Protein AF-A0A7R9JVH3-F1 (afdb_monomer_lite)

Radius of gyration: 16.79 Å; chains: 1; bounding box: 28×32×49 Å

pLDDT: mean 78.57, std 19.51, range [39.22, 97.06]

InterPro domains:
  IPR001478 PDZ domain [PS50106] (30-77)
  IPR036034 PDZ superfamily [G3DSA:2.30.42.10] (18-77)
  IPR036034 PDZ superfamily [SSF50156] (24-77)

Foldseek 3Di:
DDDDDDDPDDPDDFDQDDDPDDRDTDDDDDDDFDQDPPQGSQWDKAAAQVGHDPPPRHRDIDGPGGHVVGRCPPPPD

Structure (mmCIF, N/CA/C/O backbone):
data_AF-A0A7R9JVH3-F1
#
_entry.id   AF-A0A7R9JVH3-F1
#
loop_
_atom_site.group_PDB
_atom_site.id
_atom_site.type_symbol
_atom_site.label_atom_id
_atom_site.label_alt_id
_atom_site.label_comp_id
_atom_site.label_asym_id
_atom_site.label_entity_id
_atom_site.label_seq_id
_atom_site.pdbx_PDB_ins_code
_atom_site.Cartn_x
_atom_site.Cartn_y
_atom_site.Cartn_z
_atom_site.occupancy
_atom_site.B_iso_or_equiv
_atom_site.auth_seq_id
_atom_site.auth_comp_id
_atom_site.auth_asym_id
_atom_site.auth_atom_id
_atom_site.pdbx_PDB_model_num
ATOM 1 N N . MET A 1 1 ? 12.873 13.064 -34.597 1.00 39.22 1 MET A N 1
ATOM 2 C CA . MET A 1 1 ? 11.739 13.237 -33.658 1.00 39.22 1 MET A CA 1
ATOM 3 C C . MET A 1 1 ? 10.666 12.209 -33.997 1.00 39.22 1 MET A C 1
ATOM 5 O O . MET A 1 1 ? 10.230 12.229 -35.141 1.00 39.22 1 MET A O 1
ATOM 9 N N . PRO A 1 2 ? 10.254 11.301 -33.094 1.00 41.16 2 PRO A N 1
ATOM 10 C CA . PRO A 1 2 ? 9.121 10.419 -33.362 1.00 41.16 2 PRO A CA 1
ATOM 11 C C . PRO A 1 2 ? 7.790 11.124 -33.023 1.00 41.16 2 PRO A C 1
ATOM 13 O O . PRO A 1 2 ? 7.767 12.008 -32.160 1.00 41.16 2 PRO A O 1
ATOM 16 N N . PRO A 1 3 ? 6.678 10.777 -33.697 1.00 46.53 3 PRO A N 1
ATOM 17 C CA . PRO A 1 3 ? 5.412 11.486 -33.550 1.00 46.53 3 PRO A CA 1
ATOM 18 C C . PRO A 1 3 ? 4.681 11.087 -32.259 1.00 46.53 3 PRO A C 1
ATOM 20 O O . PRO A 1 3 ? 4.682 9.925 -31.848 1.00 46.53 3 PRO A O 1
ATOM 23 N N . LYS A 1 4 ? 4.014 12.059 -31.624 1.00 47.88 4 LYS A N 1
ATOM 24 C CA . LYS A 1 4 ? 3.199 11.855 -30.417 1.00 47.88 4 LYS A CA 1
ATOM 25 C C . LYS A 1 4 ? 1.897 11.129 -30.780 1.00 47.88 4 LYS A C 1
ATOM 27 O O . LYS A 1 4 ? 0.996 11.730 -31.360 1.00 47.88 4 LYS A O 1
ATOM 32 N N . ARG A 1 5 ? 1.775 9.845 -30.424 1.00 48.28 5 ARG A N 1
ATOM 33 C CA . ARG A 1 5 ? 0.502 9.106 -30.500 1.00 48.28 5 ARG A CA 1
ATOM 34 C C . ARG A 1 5 ? -0.429 9.602 -29.390 1.00 48.28 5 ARG A C 1
ATOM 36 O O . ARG A 1 5 ? -0.119 9.444 -28.213 1.00 48.28 5 ARG A O 1
ATOM 43 N N . LYS 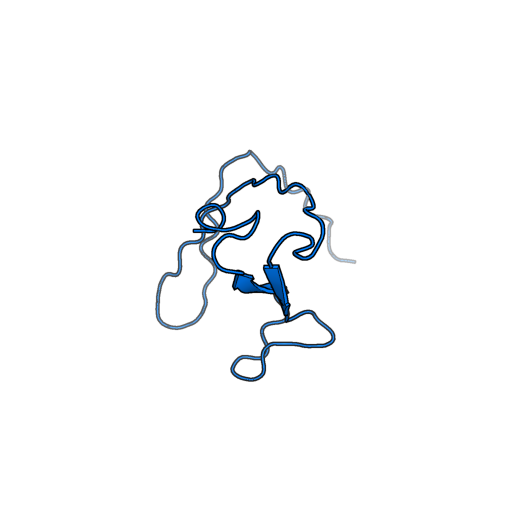A 1 6 ? -1.565 10.204 -29.753 1.00 47.34 6 LYS A N 1
ATOM 44 C CA . LYS A 1 6 ? -2.650 10.496 -28.805 1.00 47.34 6 LYS A CA 1
ATOM 45 C C . LYS A 1 6 ? -3.413 9.200 -28.531 1.00 47.34 6 LYS A C 1
ATOM 47 O O . LYS A 1 6 ? -4.094 8.696 -29.418 1.00 47.34 6 LYS A O 1
ATOM 52 N N . ALA A 1 7 ? -3.278 8.653 -27.327 1.00 53.47 7 ALA A N 1
ATOM 53 C CA . ALA A 1 7 ? -4.072 7.514 -26.884 1.00 53.47 7 ALA A CA 1
ATOM 54 C C . ALA A 1 7 ? -5.384 8.022 -26.268 1.00 53.47 7 ALA A C 1
ATOM 56 O O . ALA A 1 7 ? -5.383 8.619 -25.195 1.00 53.47 7 ALA A O 1
ATOM 57 N N . ASN A 1 8 ? -6.500 7.798 -26.964 1.00 45.34 8 ASN A N 1
ATOM 58 C CA . ASN A 1 8 ? -7.833 7.904 -26.377 1.00 45.34 8 ASN A CA 1
ATOM 59 C C . ASN A 1 8 ? -8.084 6.621 -25.578 1.00 45.34 8 ASN A C 1
ATOM 61 O O . ASN A 1 8 ? -8.361 5.574 -26.163 1.00 45.34 8 ASN A O 1
ATOM 65 N N . VAL A 1 9 ? -7.963 6.688 -24.254 1.00 56.09 9 VAL A N 1
ATOM 66 C CA . VAL A 1 9 ? -8.268 5.556 -23.373 1.00 56.09 9 VAL A CA 1
ATOM 67 C C . VAL A 1 9 ? -9.759 5.607 -23.042 1.00 56.09 9 VAL A C 1
ATOM 69 O O . VAL A 1 9 ? -10.208 6.454 -22.274 1.00 56.09 9 VAL A O 1
ATOM 72 N N . ARG A 1 10 ? -10.544 4.718 -23.661 1.00 46.44 10 ARG A N 1
ATOM 73 C CA . ARG A 1 10 ? -11.899 4.399 -23.193 1.00 46.44 10 ARG A CA 1
ATOM 74 C C . ARG A 1 10 ? -11.774 3.486 -21.972 1.00 46.44 10 ARG A C 1
ATOM 76 O O . ARG A 1 10 ? -11.009 2.524 -22.005 1.00 46.44 10 ARG A O 1
ATOM 83 N N . ALA A 1 11 ? -12.511 3.808 -20.913 1.00 48.84 11 ALA A N 1
ATOM 84 C CA . ALA A 1 11 ? -12.583 3.014 -19.693 1.00 48.84 11 ALA A CA 1
ATOM 85 C C . ALA A 1 11 ? -12.948 1.548 -20.008 1.00 48.84 11 ALA A C 1
ATOM 87 O O . ALA A 1 11 ? -13.909 1.301 -20.736 1.00 48.84 11 ALA A O 1
ATOM 88 N N . GLY A 1 12 ? -12.168 0.598 -19.470 1.00 53.06 12 GLY A N 1
ATOM 89 C CA . GLY A 1 12 ? -12.497 -0.836 -19.471 1.00 53.06 12 GLY A CA 1
ATOM 90 C C . GLY A 1 12 ? -11.561 -1.799 -20.220 1.00 53.06 12 GLY A C 1
ATOM 91 O O . GLY A 1 12 ? -11.968 -2.927 -20.480 1.00 53.06 12 GLY A O 1
ATOM 92 N N . GLN A 1 13 ? -10.326 -1.430 -20.584 1.00 47.16 13 GLN A N 1
ATOM 93 C CA . GLN A 1 13 ? -9.406 -2.387 -21.225 1.00 47.16 13 GLN A CA 1
ATOM 94 C C . GLN A 1 13 ? -8.657 -3.265 -20.207 1.00 47.16 13 GLN A C 1
ATOM 96 O O . GLN A 1 13 ? -7.743 -2.802 -19.529 1.00 47.16 13 GLN A O 1
ATOM 101 N N . ARG A 1 14 ? -9.017 -4.560 -20.162 1.00 50.00 14 ARG A N 1
ATOM 102 C CA . ARG A 1 14 ? -8.184 -5.655 -19.628 1.00 50.00 14 ARG A CA 1
ATOM 103 C C . ARG A 1 14 ? -6.818 -5.621 -20.320 1.00 50.00 14 ARG A C 1
ATOM 105 O O . ARG A 1 14 ? -6.743 -5.837 -21.530 1.00 50.00 14 ARG A O 1
ATOM 112 N N . LEU A 1 15 ? -5.748 -5.356 -19.571 1.00 56.69 15 LEU A N 1
ATOM 113 C CA . LEU A 1 15 ? -4.391 -5.392 -20.112 1.00 56.69 15 LEU A CA 1
ATOM 114 C C . LEU A 1 15 ? -3.877 -6.835 -20.113 1.00 56.69 15 LEU A C 1
ATOM 116 O O . LEU A 1 15 ? -3.469 -7.365 -19.084 1.00 56.69 15 LEU A O 1
ATOM 120 N N . SER A 1 16 ? -3.885 -7.471 -21.283 1.00 49.50 16 SER A N 1
ATOM 121 C CA . SER A 1 16 ? -3.067 -8.654 -21.551 1.00 49.50 16 SER A CA 1
ATOM 122 C C . SER A 1 16 ? -1.718 -8.191 -22.107 1.00 49.50 16 SER A C 1
ATOM 124 O O . SER A 1 16 ? -1.642 -7.762 -23.261 1.00 49.50 16 SER A O 1
ATOM 126 N N . GLY A 1 17 ? -0.668 -8.235 -21.289 1.00 50.22 17 GLY A N 1
ATOM 127 C CA . GLY A 1 17 ? 0.718 -8.025 -21.721 1.00 50.22 17 GLY A CA 1
ATOM 128 C C . GLY A 1 17 ? 1.441 -9.368 -21.876 1.00 50.22 17 GLY A C 1
ATOM 129 O O . GLY A 1 17 ? 1.139 -10.290 -21.119 1.00 50.22 17 GLY A O 1
ATOM 130 N N . PRO A 1 18 ? 2.371 -9.528 -22.836 1.00 47.22 18 PRO A N 1
ATOM 131 C CA . PRO A 1 18 ? 3.097 -10.777 -22.994 1.00 47.22 18 PRO A CA 1
ATOM 132 C C . PRO A 1 18 ? 4.212 -10.842 -21.944 1.00 47.22 18 PRO A C 1
ATOM 134 O O . PRO A 1 18 ? 5.286 -10.277 -22.130 1.00 47.22 18 PRO A O 1
ATOM 137 N N . LEU A 1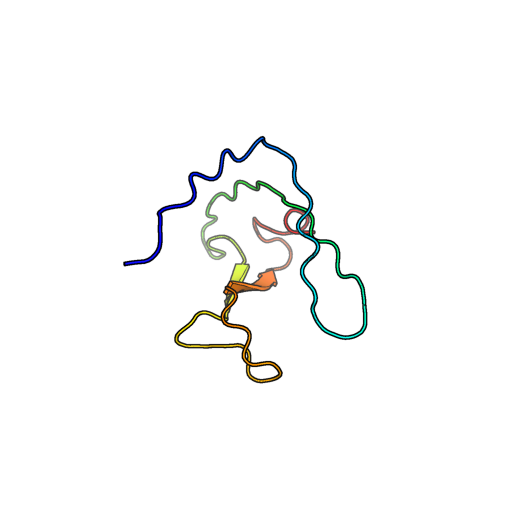 19 ? 3.956 -11.538 -20.841 1.00 54.91 19 LEU A N 1
ATOM 138 C CA . LEU A 1 19 ? 5.002 -12.135 -20.015 1.00 54.91 19 LEU A CA 1
ATOM 139 C C . LEU A 1 19 ? 5.076 -13.604 -20.436 1.00 54.91 19 LEU A C 1
ATOM 141 O O . LEU A 1 19 ? 4.046 -14.259 -20.582 1.00 54.91 19 LEU A O 1
ATOM 145 N N . GLY A 1 20 ? 6.274 -14.074 -20.776 1.00 50.72 20 GLY A N 1
ATOM 146 C CA . GLY A 1 20 ? 6.485 -15.369 -21.419 1.00 50.72 20 GLY A CA 1
ATOM 147 C C . GLY A 1 20 ? 5.736 -16.520 -20.740 1.00 50.72 20 GLY A C 1
ATOM 148 O O . GLY A 1 20 ? 5.827 -16.702 -19.533 1.00 50.72 20 GLY A O 1
ATOM 149 N N . GLY A 1 21 ? 5.030 -17.310 -21.550 1.00 49.66 21 GLY A N 1
ATOM 150 C CA . GLY A 1 21 ? 4.563 -18.653 -21.195 1.00 49.66 21 GLY A CA 1
ATOM 151 C C . GLY A 1 21 ? 3.103 -18.791 -20.766 1.00 49.66 21 GLY A C 1
ATOM 152 O O . GLY A 1 21 ? 2.513 -19.828 -21.046 1.00 49.66 21 GLY A O 1
ATOM 153 N N . GLU A 1 22 ? 2.473 -17.767 -20.189 1.00 53.84 22 GLU A N 1
ATOM 154 C CA . GLU A 1 22 ? 1.100 -17.890 -19.682 1.00 53.84 22 GLU A CA 1
ATOM 155 C C . GLU A 1 22 ? 0.343 -16.569 -19.862 1.00 53.84 22 GLU A C 1
ATOM 157 O O . GLU A 1 22 ? 0.864 -15.490 -19.579 1.00 53.84 22 GLU A O 1
ATOM 162 N N . ARG A 1 23 ? -0.887 -16.612 -20.392 1.00 67.31 23 ARG A N 1
ATOM 163 C CA . ARG A 1 23 ? -1.717 -15.405 -20.529 1.00 67.31 23 ARG A CA 1
ATOM 164 C C . ARG A 1 23 ? -2.167 -14.948 -19.142 1.00 67.31 23 ARG A C 1
ATOM 166 O O . ARG A 1 23 ? -3.244 -15.324 -18.691 1.00 67.31 23 ARG A O 1
ATOM 173 N N . VAL A 1 24 ? -1.370 -14.105 -18.495 1.00 74.00 24 VAL A N 1
ATOM 174 C CA . VAL A 1 24 ? -1.786 -13.409 -17.276 1.00 74.00 24 VAL A CA 1
ATOM 175 C C . VAL A 1 24 ? -2.777 -12.311 -17.663 1.00 74.00 24 VAL A C 1
ATOM 177 O O . VAL A 1 24 ? -2.484 -11.446 -18.493 1.00 74.00 24 VAL A O 1
ATOM 180 N N . VAL A 1 25 ? -3.978 -12.370 -17.090 1.00 85.38 25 VAL A N 1
ATOM 181 C CA . VAL A 1 25 ? -5.012 -11.342 -17.239 1.00 85.38 25 VAL A CA 1
ATOM 182 C C . VAL A 1 25 ? -5.105 -10.591 -15.923 1.00 85.38 25 VAL A C 1
ATOM 184 O O . VAL A 1 25 ? -5.371 -11.195 -14.890 1.00 85.38 25 VAL A O 1
ATOM 187 N N . TRP A 1 26 ? -4.913 -9.278 -15.978 1.00 85.12 26 TRP A N 1
ATOM 188 C CA . TRP A 1 26 ? -5.051 -8.407 -14.816 1.00 85.12 26 TRP A CA 1
ATOM 189 C C . TRP A 1 26 ? -6.460 -7.816 -14.737 1.00 85.12 26 TRP A C 1
ATOM 191 O O . TRP A 1 26 ? -7.057 -7.459 -15.761 1.00 85.12 26 TRP A O 1
ATOM 201 N N . GLU A 1 27 ? -6.971 -7.691 -13.514 1.00 90.00 27 GLU A N 1
ATOM 202 C CA . GLU A 1 27 ? -8.194 -6.959 -13.187 1.00 90.00 27 GLU A CA 1
ATOM 203 C C . GLU A 1 27 ? -7.848 -5.699 -12.390 1.00 90.00 27 GLU A C 1
ATOM 205 O O . GLU A 1 27 ? -6.917 -5.689 -11.586 1.00 90.00 27 GLU A O 1
ATOM 210 N N . TYR A 1 28 ? -8.578 -4.617 -12.651 1.00 90.00 28 TYR A N 1
ATOM 211 C CA . TYR A 1 28 ? -8.384 -3.346 -11.966 1.00 90.00 28 TYR A CA 1
ATOM 212 C C . TYR A 1 28 ? -9.431 -3.171 -10.877 1.00 90.00 28 TYR A C 1
ATOM 214 O O . TYR A 1 28 ? -10.621 -3.101 -11.178 1.00 90.00 28 TYR A O 1
ATOM 222 N N . HIS A 1 29 ? -8.966 -2.988 -9.644 1.00 90.44 29 HIS A N 1
ATOM 223 C CA . HIS A 1 29 ? -9.806 -2.681 -8.492 1.00 90.44 29 HIS A CA 1
ATOM 224 C C . HIS A 1 29 ? -9.485 -1.295 -7.941 1.00 90.44 29 HIS A C 1
ATOM 226 O O . HIS A 1 29 ? -8.321 -0.913 -7.811 1.00 90.44 29 HIS A O 1
ATOM 232 N N . TYR A 1 30 ? -10.528 -0.543 -7.593 1.00 9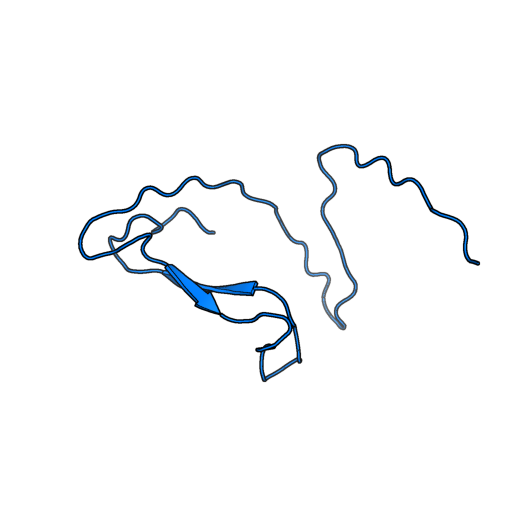3.75 30 TYR A N 1
ATOM 233 C CA . TYR A 1 30 ? -10.406 0.728 -6.884 1.00 93.75 30 TYR A CA 1
ATOM 234 C C . TYR A 1 30 ? -10.869 0.533 -5.447 1.00 93.75 30 TYR A C 1
ATOM 236 O O . TYR A 1 30 ? -12.042 0.269 -5.192 1.00 93.75 30 TYR A O 1
ATOM 244 N N . VAL A 1 31 ? -9.942 0.681 -4.507 1.00 93.25 31 VAL A N 1
ATOM 245 C CA . VAL A 1 31 ? -10.187 0.434 -3.086 1.00 93.25 31 VAL A CA 1
ATOM 246 C C . VAL A 1 31 ? -9.844 1.690 -2.303 1.00 93.25 31 VAL A C 1
ATOM 248 O O . VAL A 1 31 ? -8.791 2.294 -2.501 1.00 93.25 31 VAL A O 1
ATOM 251 N N . THR A 1 32 ? -10.725 2.089 -1.390 1.00 95.31 32 THR A N 1
ATOM 252 C CA . THR A 1 32 ? -10.447 3.159 -0.429 1.00 95.31 32 THR A CA 1
ATOM 253 C C . THR A 1 32 ? -10.159 2.551 0.938 1.00 95.31 32 THR A C 1
ATOM 255 O O . THR A 1 32 ? -10.979 1.818 1.494 1.00 95.31 32 THR A O 1
ATOM 258 N N . LEU A 1 33 ? -8.984 2.861 1.485 1.00 94.81 33 LEU A N 1
ATOM 259 C CA . LEU A 1 33 ? -8.561 2.433 2.815 1.00 94.81 33 LEU A CA 1
ATOM 260 C C . LEU A 1 33 ? -8.494 3.635 3.754 1.00 94.81 33 LEU A C 1
ATOM 262 O O . LEU A 1 33 ? -7.979 4.693 3.397 1.00 94.81 33 LEU A O 1
ATOM 266 N N . THR A 1 34 ? -8.980 3.452 4.977 1.00 96.69 34 THR A N 1
ATOM 267 C CA . THR A 1 34 ? -8.907 4.458 6.038 1.00 96.69 34 THR A CA 1
ATOM 268 C C . THR A 1 34 ? -7.849 4.045 7.048 1.00 96.69 34 THR A C 1
ATOM 270 O O . THR A 1 34 ? -7.767 2.880 7.435 1.00 96.69 34 THR A O 1
ATOM 273 N N . ARG A 1 35 ? -7.030 5.007 7.478 1.00 96.31 35 ARG A N 1
ATOM 274 C CA . ARG A 1 35 ? -5.973 4.772 8.462 1.00 96.31 35 ARG A CA 1
ATOM 275 C C . ARG A 1 35 ? -6.571 4.440 9.832 1.00 96.31 35 ARG A C 1
ATOM 277 O O . ARG A 1 35 ? -7.417 5.182 10.322 1.00 96.31 35 ARG A O 1
ATOM 284 N N . VAL A 1 36 ? -6.056 3.401 10.483 1.00 96.50 36 VAL A N 1
ATOM 285 C CA . VAL A 1 36 ? -6.397 3.010 11.859 1.00 96.50 36 VAL A CA 1
ATOM 286 C C . VAL A 1 36 ? -5.161 3.149 12.762 1.00 96.50 36 VAL A C 1
ATOM 288 O O . VAL A 1 36 ? -4.062 2.749 12.360 1.00 96.50 36 VAL A O 1
ATOM 291 N N . PRO A 1 37 ? -5.283 3.733 13.972 1.00 96.88 37 PRO A N 1
ATOM 292 C CA . PRO A 1 37 ? -4.179 3.800 14.931 1.00 96.88 37 PRO A CA 1
ATOM 293 C C . PRO A 1 37 ? -3.592 2.415 15.233 1.00 96.88 37 PRO A C 1
ATOM 295 O O . PRO A 1 37 ? -4.325 1.442 15.361 1.00 96.88 37 PRO A O 1
ATOM 298 N N . GLY A 1 38 ? -2.265 2.311 15.314 1.00 94.50 38 GLY A N 1
ATOM 299 C CA . GLY A 1 38 ? -1.561 1.036 15.520 1.00 94.50 38 GLY A CA 1
ATOM 300 C C . GLY A 1 38 ? -1.357 0.194 14.253 1.00 94.50 38 GLY A C 1
ATOM 301 O O . GLY A 1 38 ? -0.358 -0.506 14.167 1.00 94.50 38 GLY A O 1
ATOM 302 N N . TYR A 1 39 ? -2.222 0.324 13.242 1.00 93.75 39 TYR A N 1
ATOM 303 C CA . TYR A 1 39 ? -2.158 -0.474 12.004 1.00 93.75 39 TYR A CA 1
ATOM 304 C C . TYR A 1 39 ? -1.763 0.332 10.761 1.00 93.75 39 TYR A C 1
ATOM 306 O O . TYR A 1 39 ? -1.370 -0.232 9.739 1.00 93.75 39 TYR A O 1
ATOM 314 N N . GLY A 1 40 ? -1.903 1.660 10.799 1.00 96.44 40 GLY A N 1
ATOM 315 C CA . GLY A 1 40 ? -1.780 2.471 9.591 1.00 96.44 40 GLY A CA 1
ATOM 316 C C . GLY A 1 40 ? -2.890 2.103 8.601 1.00 96.44 40 GLY A C 1
ATOM 317 O O . GLY A 1 40 ? -4.059 2.088 8.975 1.00 96.44 40 GLY A O 1
ATOM 318 N N . PHE A 1 41 ? -2.535 1.794 7.354 1.00 96.81 41 PHE A N 1
ATOM 319 C CA . PHE A 1 41 ? -3.474 1.232 6.369 1.00 96.81 41 PHE A CA 1
ATOM 320 C C . PHE A 1 41 ? -3.516 -0.305 6.376 1.00 96.81 41 PHE A C 1
ATOM 322 O O . PHE A 1 41 ? -4.367 -0.888 5.713 1.00 96.81 41 PHE A O 1
ATOM 329 N N . GLY A 1 42 ? -2.627 -0.960 7.130 1.00 96.25 42 GLY A N 1
ATOM 330 C CA . GLY A 1 42 ? -2.558 -2.419 7.221 1.00 96.25 42 GLY A CA 1
ATOM 331 C C . GLY A 1 42 ? -2.004 -3.126 5.985 1.00 96.25 42 GLY A C 1
ATOM 332 O O . GLY A 1 42 ? -2.386 -4.266 5.748 1.00 96.25 42 GLY A O 1
ATOM 333 N N . ILE A 1 43 ? -1.131 -2.471 5.215 1.00 97.06 43 ILE A N 1
ATOM 334 C CA . ILE A 1 43 ? -0.452 -3.055 4.048 1.00 97.06 43 ILE A CA 1
ATOM 335 C C . ILE A 1 43 ? 1.057 -2.826 4.119 1.00 97.06 43 ILE A C 1
ATOM 337 O O . ILE A 1 43 ? 1.502 -1.784 4.606 1.00 97.06 43 ILE A O 1
ATOM 341 N N . ALA A 1 44 ? 1.825 -3.767 3.579 1.00 95.56 44 ALA A N 1
ATOM 342 C CA . ALA A 1 44 ? 3.230 -3.580 3.239 1.00 95.56 44 ALA A CA 1
ATOM 343 C C . ALA A 1 44 ? 3.372 -3.399 1.724 1.00 95.56 44 ALA A C 1
ATOM 345 O O . ALA A 1 44 ? 2.728 -4.103 0.946 1.00 95.56 44 ALA A O 1
ATOM 346 N N . VAL A 1 45 ? 4.218 -2.456 1.312 1.00 94.50 45 VAL A N 1
ATOM 347 C CA . VAL A 1 45 ? 4.467 -2.133 -0.097 1.00 94.50 45 VAL A CA 1
ATOM 348 C C . VAL A 1 45 ? 5.936 -2.385 -0.414 1.00 94.50 45 VAL A C 1
ATOM 350 O O . VAL A 1 45 ? 6.811 -1.982 0.352 1.00 94.50 45 VAL A O 1
ATOM 353 N N . SER A 1 46 ? 6.201 -3.038 -1.541 1.00 91.81 46 SER A N 1
ATOM 354 C CA . SER A 1 46 ? 7.545 -3.335 -2.036 1.00 91.81 46 SER A CA 1
ATOM 355 C C . SER A 1 46 ? 7.645 -3.102 -3.545 1.00 91.81 46 SER A C 1
ATOM 357 O O . SER A 1 46 ? 6.667 -2.718 -4.193 1.00 91.81 46 SER A O 1
ATOM 359 N N . GLY A 1 47 ? 8.835 -3.314 -4.107 1.00 92.50 47 GLY A N 1
ATOM 360 C CA . GLY A 1 47 ? 9.101 -3.040 -5.513 1.00 92.50 47 GLY A CA 1
ATOM 361 C C . GLY A 1 47 ? 9.441 -1.572 -5.770 1.00 92.50 47 GLY A C 1
ATOM 362 O O . GLY A 1 47 ? 9.784 -0.824 -4.851 1.00 92.50 47 GLY A O 1
ATOM 363 N N . GLY A 1 48 ? 9.327 -1.162 -7.030 1.00 92.88 48 GLY A N 1
ATOM 364 C CA . GLY A 1 48 ? 9.742 0.155 -7.504 1.00 92.88 48 GLY A CA 1
ATOM 365 C C . GLY A 1 48 ? 10.903 0.077 -8.490 1.00 92.88 48 GLY A C 1
ATOM 366 O O . GLY A 1 48 ? 11.627 -0.910 -8.581 1.00 92.88 48 GLY A O 1
ATOM 367 N N . ARG A 1 49 ? 11.094 1.146 -9.264 1.00 90.12 49 ARG A N 1
ATOM 368 C CA . ARG A 1 49 ? 12.145 1.213 -10.294 1.00 90.12 49 ARG A CA 1
ATOM 369 C C . ARG A 1 49 ? 13.556 1.142 -9.707 1.00 90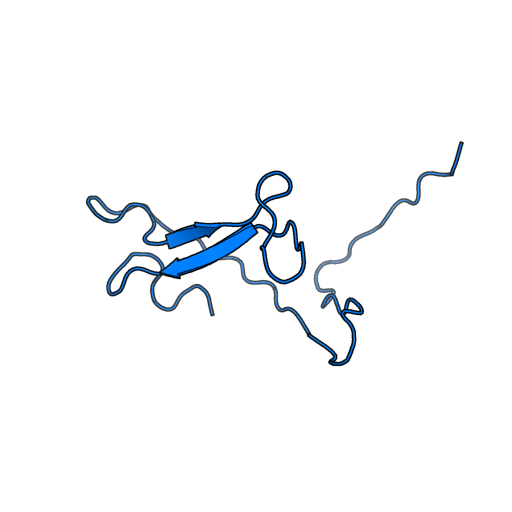.12 49 ARG A C 1
ATOM 371 O O . ARG A 1 49 ? 14.469 0.640 -10.353 1.00 90.12 49 ARG A O 1
ATOM 378 N N . ASP A 1 50 ? 13.722 1.713 -8.528 1.00 90.38 50 ASP A N 1
ATOM 379 C CA . ASP A 1 50 ? 14.942 1.754 -7.731 1.00 90.38 50 ASP A CA 1
ATOM 380 C C . ASP A 1 50 ? 15.120 0.510 -6.851 1.00 90.38 50 ASP A C 1
ATOM 382 O O . ASP A 1 50 ? 16.247 0.193 -6.478 1.00 90.38 50 ASP A O 1
ATOM 386 N N . ASN A 1 51 ? 14.036 -0.221 -6.580 1.00 86.75 51 ASN A N 1
ATOM 387 C CA . ASN A 1 51 ? 14.040 -1.467 -5.819 1.00 86.75 51 ASN A CA 1
ATOM 388 C C . ASN A 1 51 ? 13.239 -2.576 -6.537 1.00 86.75 51 ASN A C 1
ATOM 390 O O . ASN A 1 51 ? 12.192 -2.999 -6.040 1.00 86.75 51 ASN A O 1
ATOM 394 N N . PRO A 1 52 ? 13.682 -3.023 -7.727 1.00 85.94 52 PRO A N 1
ATOM 395 C CA . PRO A 1 52 ? 12.947 -3.996 -8.526 1.00 85.94 52 PRO A CA 1
ATOM 396 C C . PRO A 1 52 ? 12.903 -5.371 -7.854 1.00 85.94 52 PRO A C 1
ATOM 398 O O . PRO A 1 52 ? 13.767 -5.730 -7.050 1.00 85.94 52 PRO A O 1
ATOM 401 N N . HIS A 1 53 ? 11.906 -6.177 -8.218 1.00 82.44 53 HIS A N 1
ATOM 402 C CA . HIS A 1 53 ? 11.768 -7.526 -7.688 1.00 82.44 53 HIS A CA 1
ATOM 403 C C . HIS A 1 53 ? 12.972 -8.400 -8.083 1.00 82.44 53 HIS A C 1
ATOM 405 O O . HIS A 1 53 ? 13.315 -8.512 -9.259 1.00 82.44 53 HIS A O 1
ATOM 411 N N . PHE A 1 54 ? 13.611 -9.045 -7.101 1.00 77.62 54 PHE A N 1
ATOM 412 C CA . PHE A 1 54 ? 14.905 -9.721 -7.284 1.00 77.62 54 PHE A CA 1
ATOM 413 C C . PHE A 1 54 ? 14.871 -10.840 -8.340 1.00 77.62 54 PHE A C 1
ATOM 415 O O . PHE A 1 54 ? 15.845 -11.064 -9.052 1.00 77.62 54 PHE A O 1
ATOM 422 N N . THR A 1 55 ? 13.738 -11.532 -8.453 1.00 76.94 55 THR A N 1
ATOM 423 C CA . THR A 1 55 ? 13.601 -12.767 -9.237 1.00 76.94 55 THR A CA 1
ATOM 424 C C . THR A 1 55 ? 13.434 -12.532 -10.740 1.00 76.94 55 THR A C 1
ATOM 426 O O . THR A 1 55 ? 13.837 -13.368 -11.542 1.00 76.94 55 THR A O 1
ATOM 429 N N . ASN A 1 56 ? 12.824 -11.415 -11.139 1.00 78.56 56 ASN A N 1
ATOM 430 C CA . ASN A 1 56 ? 12.481 -11.120 -12.538 1.00 78.56 56 ASN A CA 1
ATOM 431 C C . ASN A 1 56 ? 12.813 -9.678 -12.966 1.00 78.56 56 ASN A C 1
ATOM 433 O O . ASN A 1 56 ? 12.616 -9.331 -14.128 1.00 78.56 56 ASN A O 1
ATOM 437 N N . GLY A 1 57 ? 13.317 -8.846 -12.050 1.00 83.12 57 GLY A N 1
ATOM 438 C CA . GLY A 1 57 ? 13.637 -7.444 -12.299 1.00 83.12 57 GLY A CA 1
ATOM 439 C C . GLY A 1 57 ? 12.413 -6.546 -12.481 1.00 83.12 57 GLY A C 1
ATOM 440 O O . GLY A 1 57 ? 12.569 -5.434 -12.982 1.00 83.12 57 GLY A O 1
ATOM 441 N N . ASP A 1 58 ? 11.212 -7.006 -12.114 1.00 85.69 58 ASP A N 1
ATOM 442 C CA . ASP A 1 58 ? 9.983 -6.234 -12.294 1.00 85.69 58 ASP A CA 1
ATOM 443 C C . ASP A 1 58 ? 10.009 -4.968 -11.415 1.00 85.69 58 ASP A C 1
ATOM 445 O O . ASP A 1 58 ? 10.104 -5.078 -10.187 1.00 85.69 58 ASP A O 1
ATOM 449 N N . PRO A 1 59 ? 9.946 -3.760 -12.010 1.00 88.06 59 PRO A N 1
ATOM 450 C CA . PRO A 1 59 ? 9.930 -2.509 -11.262 1.00 88.06 59 PRO A CA 1
ATOM 451 C C . PRO A 1 59 ? 8.542 -2.160 -10.699 1.00 88.06 59 PRO A C 1
ATOM 453 O O . PRO A 1 59 ? 8.379 -1.071 -10.143 1.00 88.06 59 PRO A O 1
ATOM 456 N N . ALA A 1 60 ? 7.527 -3.013 -10.887 1.00 90.12 60 ALA A N 1
ATOM 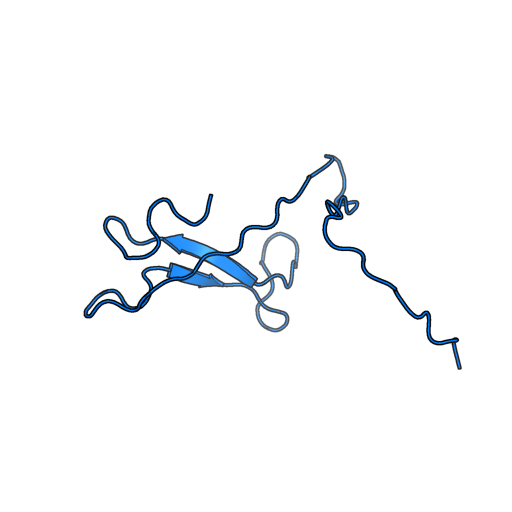457 C CA . ALA A 1 60 ? 6.186 -2.790 -10.366 1.00 90.12 60 ALA A CA 1
ATOM 458 C C . ALA A 1 60 ? 6.187 -2.618 -8.841 1.00 90.12 60 ALA A C 1
ATOM 460 O O . ALA A 1 60 ? 6.939 -3.264 -8.113 1.00 90.12 60 ALA A O 1
ATOM 461 N N . ILE A 1 61 ? 5.310 -1.735 -8.365 1.00 91.75 61 ILE A N 1
ATOM 462 C CA . ILE A 1 61 ? 5.014 -1.595 -6.941 1.00 91.75 61 ILE A CA 1
ATOM 463 C C . ILE A 1 61 ? 3.965 -2.648 -6.592 1.00 91.75 61 ILE A C 1
ATOM 465 O O . ILE A 1 61 ? 2.897 -2.678 -7.205 1.00 91.75 61 ILE A O 1
ATOM 469 N N . ALA A 1 62 ? 4.259 -3.486 -5.605 1.00 91.00 62 ALA A N 1
ATOM 470 C CA . ALA A 1 62 ? 3.392 -4.574 -5.178 1.00 91.00 62 ALA A CA 1
ATOM 471 C C . ALA A 1 62 ? 3.008 -4.427 -3.705 1.00 91.00 62 ALA A C 1
ATOM 473 O O . ALA A 1 62 ? 3.783 -3.935 -2.883 1.00 91.00 62 ALA A O 1
ATOM 474 N N . ILE A 1 63 ? 1.809 -4.896 -3.364 1.00 93.06 63 ILE A N 1
ATOM 475 C CA . ILE A 1 63 ? 1.413 -5.105 -1.973 1.00 93.06 63 ILE A CA 1
ATOM 476 C C . ILE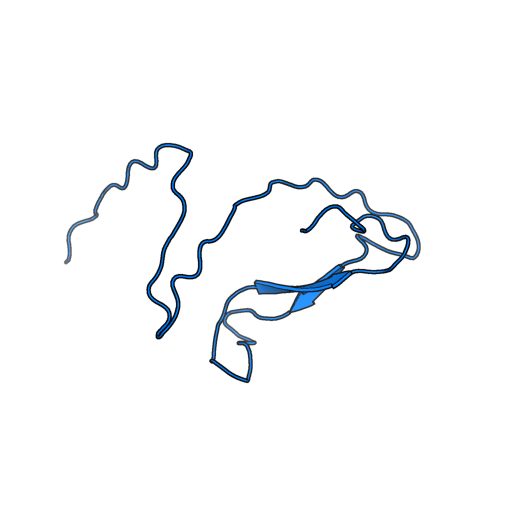 A 1 63 ? 1.940 -6.481 -1.574 1.00 93.06 63 ILE A C 1
ATOM 478 O O . ILE A 1 63 ? 1.497 -7.490 -2.114 1.00 93.06 63 ILE A O 1
ATOM 482 N N . SER A 1 64 ? 2.924 -6.517 -0.680 1.00 91.88 64 SER A N 1
ATOM 483 C CA . SER A 1 64 ? 3.627 -7.755 -0.321 1.00 91.88 64 SER A CA 1
ATOM 484 C C . SER A 1 64 ? 3.059 -8.447 0.910 1.00 91.88 64 SER A C 1
ATOM 486 O O . SER A 1 64 ? 3.308 -9.631 1.103 1.00 91.88 64 SER A O 1
ATOM 488 N N . ASP A 1 65 ? 2.344 -7.708 1.758 1.00 94.69 65 ASP A N 1
ATOM 489 C CA . ASP A 1 65 ? 1.691 -8.255 2.945 1.00 94.69 65 ASP A CA 1
ATOM 490 C C . ASP A 1 65 ? 0.465 -7.417 3.326 1.00 94.69 65 ASP A C 1
ATOM 492 O O . ASP A 1 65 ? 0.401 -6.213 3.047 1.00 94.69 65 ASP A O 1
ATOM 496 N N . VAL A 1 66 ? -0.498 -8.061 3.980 1.00 95.94 66 VAL A N 1
ATOM 497 C CA . VAL A 1 66 ? -1.725 -7.455 4.497 1.00 95.94 66 VAL A CA 1
ATOM 498 C C . VAL A 1 66 ? -1.910 -7.909 5.939 1.00 95.94 66 VAL A C 1
ATOM 500 O O . VAL A 1 66 ? -2.000 -9.101 6.227 1.00 95.94 66 VAL A O 1
ATOM 503 N N . LEU A 1 67 ? -1.998 -6.950 6.862 1.00 95.44 67 LEU A N 1
ATOM 504 C CA . LEU A 1 67 ? -2.187 -7.265 8.275 1.00 95.44 67 LEU A CA 1
ATOM 505 C C . LEU A 1 67 ? -3.554 -7.928 8.501 1.00 95.44 67 LEU A C 1
ATOM 507 O O . LEU A 1 67 ? -4.588 -7.378 8.113 1.00 95.44 67 LEU A O 1
ATOM 511 N N . LYS A 1 68 ? -3.555 -9.070 9.199 1.00 93.12 68 LYS A N 1
ATOM 512 C CA . LYS A 1 68 ? -4.781 -9.730 9.679 1.00 93.12 68 LYS A CA 1
ATOM 513 C C . LYS A 1 68 ? -5.544 -8.814 10.630 1.00 93.12 68 LYS A C 1
ATOM 515 O O . LYS A 1 68 ? -4.923 -8.131 11.448 1.00 93.12 68 LYS A O 1
ATOM 520 N N . ALA A 1 69 ? -6.871 -8.811 10.530 1.00 92.25 69 ALA A N 1
ATOM 521 C CA . ALA A 1 69 ? -7.755 -7.867 11.218 1.00 92.25 69 ALA A CA 1
ATOM 522 C C . ALA A 1 69 ? -7.424 -6.381 10.947 1.00 92.25 69 ALA A C 1
ATOM 524 O O . ALA A 1 69 ? -7.831 -5.496 11.702 1.00 92.25 69 ALA A O 1
ATOM 525 N N . GLY A 1 70 ? -6.661 -6.094 9.887 1.00 94.00 70 GLY A N 1
ATOM 526 C CA . GLY A 1 70 ? -6.259 -4.750 9.497 1.00 94.00 70 GLY A CA 1
ATOM 527 C C . GLY A 1 70 ? -7.257 -4.079 8.542 1.00 94.00 70 GLY A C 1
ATOM 528 O O . GLY A 1 70 ? -8.126 -4.733 7.967 1.00 94.00 70 GLY A O 1
ATOM 529 N N . PRO A 1 71 ? -7.115 -2.766 8.285 1.00 95.81 71 PRO A N 1
ATOM 530 C CA . PRO A 1 71 ? -8.069 -1.999 7.469 1.00 95.81 71 PRO A CA 1
ATOM 531 C C . PRO A 1 71 ? -8.219 -2.463 6.011 1.00 95.81 71 PRO A C 1
ATOM 533 O O . PRO A 1 71 ? -9.211 -2.115 5.358 1.00 95.81 71 PRO A O 1
ATOM 536 N N . ALA A 1 72 ? -7.226 -3.197 5.507 1.00 95.12 72 ALA A N 1
ATOM 537 C CA . ALA A 1 72 ? -7.125 -3.695 4.140 1.00 95.12 72 ALA A CA 1
ATOM 538 C C . ALA A 1 72 ? -7.493 -5.179 3.978 1.00 95.12 72 ALA A C 1
ATOM 540 O O . ALA A 1 72 ? -7.551 -5.667 2.848 1.00 95.12 72 ALA A O 1
ATOM 541 N N . GLU A 1 73 ? -7.750 -5.896 5.077 1.00 94.69 73 GLU A N 1
ATOM 542 C CA . GLU A 1 73 ? -8.106 -7.313 5.028 1.00 94.69 73 GLU A CA 1
ATOM 543 C C . GLU A 1 73 ? -9.375 -7.528 4.187 1.00 94.69 73 GLU A C 1
ATOM 545 O O . GLU A 1 73 ? -10.364 -6.807 4.324 1.00 94.69 73 GLU A O 1
ATOM 550 N N . GLY A 1 74 ? -9.321 -8.497 3.268 1.00 92.62 74 GLY A N 1
ATOM 551 C CA . GLY A 1 74 ? -10.439 -8.853 2.389 1.00 92.62 74 GLY A CA 1
ATOM 552 C C . GLY A 1 74 ? -10.771 -7.845 1.281 1.00 92.62 74 GLY A C 1
ATOM 553 O O . GLY A 1 74 ? -11.750 -8.054 0.573 1.00 92.62 74 GLY A O 1
ATOM 554 N N . LYS A 1 75 ? -9.992 -6.765 1.107 1.00 90.94 75 LYS A N 1
ATOM 555 C CA . LYS A 1 75 ? -10.290 -5.708 0.117 1.00 90.94 75 LYS A CA 1
ATOM 556 C C . LYS A 1 75 ? -9.394 -5.703 -1.124 1.00 90.94 75 LYS A C 1
ATOM 558 O O . LYS A 1 75 ? -9.682 -4.952 -2.045 1.00 90.94 75 LYS A O 1
ATOM 563 N N . LEU A 1 76 ? -8.300 -6.464 -1.132 1.00 86.44 76 LEU A N 1
ATOM 564 C CA . LEU A 1 76 ? -7.216 -6.364 -2.127 1.00 86.44 76 LEU A CA 1
ATOM 565 C C . LEU A 1 76 ? -7.040 -7.643 -2.972 1.00 86.44 76 LEU A C 1
ATOM 567 O O . LEU A 1 76 ? -5.914 -7.976 -3.330 1.00 86.44 76 LEU A O 1
ATOM 571 N N . GLN A 1 77 ? -8.125 -8.384 -3.214 1.00 74.25 77 GLN A N 1
ATOM 572 C CA . GLN A 1 77 ? -8.113 -9.670 -3.928 1.00 74.25 77 GLN A CA 1
ATOM 573 C C . GLN A 1 77 ? -8.267 -9.517 -5.441 1.00 74.25 77 GLN A C 1
ATOM 575 O O . GLN A 1 77 ? -8.969 -8.574 -5.870 1.00 74.25 77 GLN A O 1
#

Sequence (77 aa):
MPPKRKANVRAGQRLSGPLGGERVVWEYHYVTLTRVPGYGFGIAVSGGRDNPHFTNGDPAIAISDVLKAGPAEGKLQ

Organism: Timema genevievae (NCBI:txid629358)

Secondary structure (DSSP, 8-state):
----------S--------TTS-------------BTTTBTSEEEEE-SSS--TTT----EEEEEE-TTSTTTTS--